Protein AF-A0A5C4JBJ5-F1 (afdb_monomer_lite)

Foldseek 3Di:
DAEEELAPDDPDPFFADFPDKDKDKDKDLDPVVRNVVRVVVLVVVVFRYWYNKDKDWDFPPDPDDDPDRRIMIIIMTMGTHTDGGDPPPPDPDDPPDPPDDPVVPPDDPDDD

Secondary structure (DSSP, 8-state):
---B-SSSS---TT---EEEEEEEEEEESSHHHHHHHHHHHHHHTT-SEEEEEEEEEE----SSSSS----EEEEEEEEEEEPPPPPP-PSPPPP-PPP--GGG--------

Structure (mmCIF, N/CA/C/O backbone):
data_AF-A0A5C4JBJ5-F1
#
_entry.id   AF-A0A5C4JBJ5-F1
#
loop_
_atom_site.group_PDB
_atom_site.id
_atom_site.type_symbol
_atom_site.label_atom_id
_atom_site.label_alt_id
_atom_site.label_comp_id
_atom_site.label_asym_id
_atom_site.label_entity_id
_atom_site.label_seq_id
_atom_site.pdbx_PDB_ins_code
_atom_site.Cartn_x
_atom_site.Cartn_y
_atom_site.Cartn_z
_atom_site.occupancy
_atom_site.B_iso_or_equiv
_atom_site.auth_seq_id
_atom_site.auth_comp_id
_atom_site.auth_asym_id
_atom_site.auth_atom_id
_atom_site.pdbx_PDB_model_num
ATOM 1 N N . MET A 1 1 ? 8.391 -2.906 8.589 1.00 71.88 1 MET A N 1
ATOM 2 C CA . MET A 1 1 ? 7.797 -3.468 7.359 1.00 71.88 1 MET A CA 1
ATOM 3 C C . MET A 1 1 ? 6.316 -3.707 7.601 1.00 71.88 1 MET A C 1
ATOM 5 O O . MET A 1 1 ? 5.974 -4.523 8.457 1.00 71.88 1 MET A O 1
ATOM 9 N N . ILE A 1 2 ? 5.457 -2.977 6.887 1.00 85.31 2 ILE A N 1
ATOM 10 C CA . ILE A 1 2 ? 3.990 -3.074 6.984 1.00 85.31 2 ILE A CA 1
ATOM 11 C C . ILE A 1 2 ? 3.413 -3.984 5.885 1.00 85.31 2 ILE A C 1
ATOM 13 O O . ILE A 1 2 ? 4.028 -4.123 4.827 1.00 85.31 2 ILE A O 1
ATOM 17 N N . PRO A 1 3 ? 2.245 -4.615 6.098 1.00 84.00 3 PRO A N 1
ATOM 18 C CA . PRO A 1 3 ? 1.639 -5.482 5.093 1.00 84.00 3 PRO A CA 1
ATOM 19 C C . PRO A 1 3 ? 1.044 -4.700 3.909 1.00 84.00 3 PRO A C 1
ATOM 21 O O . PRO A 1 3 ? 0.457 -3.628 4.079 1.00 84.00 3 PRO A O 1
ATOM 24 N N . VAL A 1 4 ? 1.135 -5.296 2.714 1.00 81.69 4 VAL A N 1
ATOM 25 C CA . VAL A 1 4 ? 0.523 -4.807 1.470 1.00 81.69 4 VAL A CA 1
ATOM 26 C C . VAL A 1 4 ? -0.530 -5.807 0.998 1.00 81.69 4 VAL A C 1
ATOM 28 O O . VAL A 1 4 ? -0.233 -6.984 0.791 1.00 81.69 4 VAL A O 1
ATOM 31 N N . TYR A 1 5 ? -1.758 -5.338 0.807 1.00 82.56 5 TYR A N 1
ATOM 32 C CA . TYR A 1 5 ? -2.893 -6.138 0.369 1.00 82.56 5 TYR A CA 1
ATOM 33 C C . TYR A 1 5 ? -3.385 -5.678 -1.006 1.00 82.56 5 TYR A C 1
ATOM 35 O O . TYR A 1 5 ? -3.481 -4.486 -1.305 1.00 82.56 5 TYR A O 1
ATOM 43 N N . THR A 1 6 ? -3.742 -6.642 -1.850 1.00 81.44 6 THR A N 1
ATOM 44 C CA . THR A 1 6 ? -4.428 -6.388 -3.127 1.00 81.44 6 THR A CA 1
ATOM 45 C C . THR A 1 6 ? -5.932 -6.178 -2.943 1.00 81.44 6 THR A C 1
ATOM 47 O O . THR A 1 6 ? -6.596 -5.660 -3.837 1.00 81.44 6 THR A O 1
ATOM 50 N N . THR A 1 7 ? -6.469 -6.558 -1.782 1.00 76.00 7 THR A N 1
ATOM 51 C CA . THR A 1 7 ? -7.855 -6.315 -1.381 1.00 76.00 7 THR A CA 1
ATOM 52 C C . THR A 1 7 ? -8.073 -4.856 -0.999 1.00 76.00 7 THR A C 1
ATOM 54 O O . THR A 1 7 ? -7.144 -4.137 -0.643 1.00 76.00 7 THR A O 1
ATOM 57 N N . ASP A 1 8 ? -9.327 -4.427 -1.046 1.00 70.19 8 ASP A N 1
ATOM 58 C CA . ASP A 1 8 ? -9.817 -3.115 -0.604 1.00 70.19 8 ASP A CA 1
ATOM 59 C C . ASP A 1 8 ? -9.970 -2.997 0.923 1.00 70.19 8 ASP A C 1
ATOM 61 O O . ASP A 1 8 ? -10.346 -1.951 1.444 1.00 70.19 8 ASP A O 1
ATOM 65 N N . SER A 1 9 ? -9.684 -4.072 1.652 1.00 66.75 9 SER A N 1
ATOM 66 C CA . SER A 1 9 ? -9.840 -4.173 3.098 1.00 66.75 9 SER A CA 1
ATOM 67 C C . SER A 1 9 ? -8.634 -4.857 3.733 1.00 66.75 9 SER A C 1
ATOM 69 O O . SER A 1 9 ? -7.949 -5.664 3.099 1.00 66.75 9 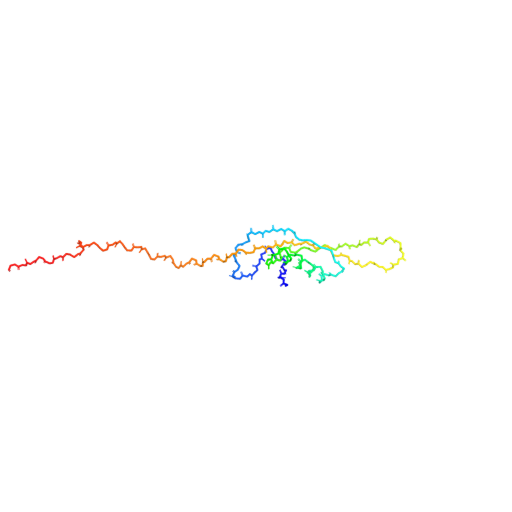SER A O 1
ATOM 71 N N . VAL A 1 10 ? -8.374 -4.527 5.002 1.00 71.25 10 VAL A N 1
ATOM 72 C CA . VAL A 1 10 ? -7.324 -5.160 5.806 1.00 71.25 10 VAL A CA 1
ATOM 73 C C . VAL A 1 10 ? -7.941 -6.357 6.548 1.00 71.25 10 VAL A C 1
ATOM 75 O O . VAL A 1 10 ? -8.809 -6.148 7.399 1.00 71.25 10 VAL A O 1
ATOM 78 N N . PRO A 1 11 ? -7.529 -7.610 6.276 1.00 65.44 11 PRO A N 1
ATOM 79 C CA . PRO A 1 11 ? -8.162 -8.813 6.823 1.00 65.44 11 PRO A CA 1
ATOM 80 C C . PRO A 1 11 ? -7.715 -9.112 8.266 1.00 65.44 11 PRO A C 1
ATOM 82 O O . PRO A 1 11 ? -7.334 -10.236 8.592 1.00 65.44 11 PRO A O 1
ATOM 85 N N . VAL A 1 12 ? -7.737 -8.118 9.158 1.00 64.62 12 VAL A N 1
ATOM 86 C CA . VAL A 1 12 ? -7.373 -8.309 10.571 1.00 64.62 12 VAL A CA 1
ATOM 87 C C . VAL A 1 12 ? -8.628 -8.303 11.427 1.00 64.62 12 VAL A C 1
ATOM 89 O O . VAL A 1 12 ? -9.325 -7.298 11.524 1.00 64.62 12 VAL A O 1
ATOM 92 N N . ARG A 1 13 ? -8.868 -9.411 12.138 1.00 58.41 13 ARG A N 1
ATOM 93 C CA . ARG A 1 13 ? -9.982 -9.582 13.093 1.00 58.41 13 ARG A CA 1
ATOM 94 C C . ARG A 1 13 ? -10.030 -8.503 14.196 1.00 58.41 13 ARG A C 1
ATOM 96 O O . ARG A 1 13 ? -11.051 -8.362 14.859 1.00 58.41 13 ARG A O 1
ATOM 103 N N . ALA A 1 14 ? -8.933 -7.774 14.410 1.00 57.06 14 ALA A N 1
ATOM 104 C CA . ALA A 1 14 ? -8.763 -6.790 15.479 1.00 57.06 14 ALA A CA 1
ATOM 105 C C . ALA A 1 14 ? -8.564 -5.340 14.993 1.00 57.06 14 ALA A C 1
ATOM 107 O O . ALA A 1 14 ? -8.359 -4.463 15.829 1.00 57.06 14 ALA A O 1
ATOM 108 N N . ALA A 1 15 ? -8.611 -5.075 13.684 1.00 66.25 15 ALA A N 1
ATOM 109 C CA . ALA A 1 15 ? -8.476 -3.717 13.162 1.00 66.25 15 ALA A CA 1
ATOM 110 C C . ALA A 1 15 ? -9.763 -2.907 13.399 1.00 66.25 15 ALA A C 1
ATOM 112 O O . ALA A 1 15 ? -10.861 -3.395 13.121 1.00 66.25 15 ALA A O 1
ATOM 113 N N . GLY A 1 16 ? -9.634 -1.682 13.919 1.00 73.69 16 GLY A N 1
ATOM 114 C CA . GLY A 1 16 ? -10.719 -0.700 13.904 1.00 73.69 16 GLY A CA 1
ATOM 115 C C . GLY A 1 16 ? -10.972 -0.145 12.492 1.00 73.69 16 GLY A C 1
ATOM 116 O O . GLY A 1 16 ? -10.336 -0.586 11.531 1.00 73.69 16 GLY A O 1
ATOM 117 N N . PRO A 1 17 ? -11.912 0.806 12.335 1.00 82.94 17 PRO A N 1
ATOM 118 C CA . PRO A 1 17 ? -12.177 1.435 11.040 1.00 82.94 17 PRO A CA 1
ATOM 119 C C . PRO A 1 17 ? -10.933 2.161 10.501 1.00 82.94 17 PRO A C 1
ATOM 121 O O . PRO A 1 17 ? -10.044 2.533 11.262 1.00 82.94 17 PRO A O 1
ATOM 124 N N . ILE A 1 18 ? -10.878 2.390 9.187 1.00 87.00 18 ILE A N 1
ATOM 125 C CA . ILE A 1 18 ? -9.848 3.247 8.583 1.00 87.00 18 ILE A CA 1
ATOM 126 C C . ILE A 1 18 ? -10.090 4.687 9.053 1.00 87.00 18 ILE A C 1
ATOM 128 O O . ILE A 1 18 ? -11.145 5.254 8.773 1.00 87.00 18 ILE A O 1
ATOM 132 N N . GLU A 1 19 ? -9.125 5.269 9.762 1.00 90.62 19 GLU A N 1
ATOM 133 C CA . GLU A 1 19 ? -9.168 6.662 10.224 1.00 90.62 19 GLU A CA 1
ATOM 134 C C . GLU A 1 19 ? -8.616 7.628 9.180 1.00 90.62 19 GLU A C 1
ATOM 136 O O . GLU A 1 19 ? -9.145 8.723 8.998 1.00 90.62 19 GLU A O 1
ATOM 141 N N . GLN A 1 20 ? -7.546 7.225 8.494 1.00 92.38 20 GLN A N 1
ATOM 142 C CA . GLN A 1 20 ? -6.898 8.026 7.460 1.00 92.38 20 GLN A CA 1
ATOM 143 C C . GLN A 1 20 ? -6.485 7.137 6.295 1.00 92.38 20 GLN A C 1
ATOM 145 O O . GLN A 1 20 ? -6.104 5.981 6.492 1.00 92.38 20 GLN A O 1
ATOM 150 N N . ALA A 1 21 ? -6.558 7.691 5.087 1.00 94.06 21 ALA A N 1
ATOM 151 C CA . ALA A 1 21 ? -6.163 7.016 3.863 1.00 94.06 21 ALA A CA 1
ATOM 152 C C . ALA A 1 21 ? -5.577 8.014 2.861 1.00 94.06 21 ALA A C 1
ATOM 154 O O . ALA A 1 21 ? -6.144 9.089 2.657 1.00 94.06 21 ALA A O 1
ATOM 155 N N . TRP A 1 22 ? -4.472 7.650 2.215 1.00 96.38 22 TRP A N 1
ATOM 156 C CA . TRP A 1 22 ? -3.859 8.446 1.150 1.00 96.38 22 TRP A CA 1
ATOM 157 C C . TRP A 1 22 ? -3.220 7.549 0.084 1.00 96.38 22 TRP A C 1
ATOM 159 O O . TRP A 1 22 ? -2.846 6.408 0.370 1.00 96.38 22 TRP A O 1
ATOM 169 N N . PRO A 1 23 ? -3.118 8.018 -1.171 1.00 96.12 23 PRO A N 1
ATOM 170 C CA . PRO A 1 23 ? -2.465 7.252 -2.220 1.00 96.12 23 PRO A CA 1
ATOM 171 C C . PRO A 1 23 ? -0.951 7.195 -1.994 1.00 96.12 23 PRO A C 1
ATOM 173 O O . PRO A 1 23 ? -0.326 8.196 -1.649 1.00 96.12 23 PRO A O 1
ATOM 176 N N . VAL A 1 24 ? -0.364 6.037 -2.277 1.00 96.06 24 VAL A N 1
ATOM 177 C CA . VAL A 1 24 ? 1.085 5.841 -2.399 1.00 96.06 24 VAL A CA 1
ATOM 178 C C . VAL A 1 24 ? 1.382 5.233 -3.759 1.00 96.06 24 VAL A C 1
ATOM 180 O O . VAL A 1 24 ? 0.649 4.361 -4.229 1.00 96.06 24 VAL A O 1
ATOM 183 N N . TRP A 1 25 ? 2.434 5.701 -4.419 1.00 95.75 25 TRP A N 1
ATOM 184 C CA . TRP A 1 25 ? 2.825 5.204 -5.733 1.00 95.75 25 TRP A CA 1
ATOM 185 C C . TRP A 1 25 ? 4.338 5.102 -5.858 1.00 95.75 25 TRP A C 1
ATOM 187 O O . TRP A 1 25 ? 5.089 5.774 -5.153 1.00 95.75 25 TRP A O 1
ATOM 197 N N . GLY A 1 26 ? 4.782 4.256 -6.777 1.00 92.25 26 GLY A N 1
ATOM 198 C CA . GLY A 1 26 ? 6.194 4.035 -7.038 1.00 92.25 26 GLY A CA 1
ATOM 199 C C . GLY A 1 26 ? 6.419 3.372 -8.387 1.00 92.25 26 GLY A C 1
ATOM 200 O O . GLY A 1 26 ? 5.502 2.804 -8.982 1.00 92.25 26 GLY A O 1
ATOM 201 N N . GLU A 1 27 ? 7.657 3.443 -8.861 1.00 92.50 27 GLU A N 1
ATOM 202 C CA . GLU A 1 27 ? 8.109 2.728 -10.049 1.00 92.50 27 GLU A CA 1
ATOM 203 C C . GLU A 1 27 ? 9.290 1.833 -9.694 1.00 92.50 27 GLU A C 1
ATOM 205 O O . GLU A 1 27 ? 10.218 2.268 -9.013 1.00 92.50 27 GLU A O 1
ATOM 210 N N . ALA A 1 28 ? 9.284 0.604 -10.203 1.00 90.94 28 ALA A N 1
ATOM 211 C CA . ALA A 1 28 ? 10.374 -0.340 -10.002 1.00 90.94 28 ALA A CA 1
ATOM 212 C C . ALA A 1 28 ? 10.647 -1.174 -11.257 1.00 90.94 28 ALA A C 1
ATOM 214 O O . ALA A 1 28 ? 9.814 -1.279 -12.165 1.00 90.94 28 ALA A O 1
ATOM 215 N N . LYS A 1 29 ? 11.851 -1.754 -11.316 1.00 89.50 29 LYS A N 1
ATOM 216 C CA . LYS A 1 29 ? 12.233 -2.709 -12.367 1.00 89.50 29 LYS A CA 1
ATOM 217 C C . LYS A 1 29 ? 11.699 -4.105 -12.071 1.00 89.50 29 LYS A C 1
ATOM 219 O O . LYS A 1 29 ? 11.402 -4.845 -13.000 1.00 89.50 29 LYS A O 1
ATOM 224 N N . GLU A 1 30 ? 11.539 -4.432 -10.794 1.00 89.81 30 GLU A N 1
ATOM 225 C CA . GLU A 1 30 ? 10.957 -5.684 -10.329 1.00 89.81 30 GLU A CA 1
ATOM 226 C C . GLU A 1 30 ? 9.719 -5.425 -9.471 1.00 89.81 30 GLU A C 1
ATOM 228 O O . GLU A 1 30 ? 9.627 -4.421 -8.763 1.00 89.81 30 GLU A O 1
ATOM 233 N N . ILE A 1 31 ? 8.758 -6.352 -9.512 1.00 90.00 31 ILE A N 1
ATOM 234 C CA . ILE A 1 31 ? 7.528 -6.225 -8.723 1.00 90.00 31 ILE A CA 1
ATOM 235 C C . ILE A 1 31 ? 7.841 -6.234 -7.222 1.00 90.00 31 ILE A C 1
ATOM 237 O O . ILE A 1 31 ? 7.305 -5.406 -6.492 1.00 90.00 31 ILE A O 1
ATOM 241 N N . GLY A 1 32 ? 8.731 -7.127 -6.774 1.00 91.38 32 GLY A N 1
ATOM 242 C CA . GLY A 1 32 ? 9.123 -7.223 -5.364 1.00 91.38 32 GLY A CA 1
ATOM 243 C C . GLY A 1 32 ? 9.706 -5.914 -4.833 1.00 91.38 32 GLY A C 1
ATOM 244 O O . GLY A 1 32 ? 9.214 -5.387 -3.842 1.00 91.38 32 GLY A O 1
ATOM 245 N N . GLU A 1 33 ? 10.658 -5.327 -5.566 1.00 92.00 33 GLU A N 1
ATOM 246 C CA . GLU A 1 33 ? 11.265 -4.036 -5.213 1.00 92.00 33 GLU A CA 1
ATOM 247 C C . GLU A 1 33 ? 10.227 -2.914 -5.094 1.00 92.00 33 GLU A C 1
ATOM 249 O O . GLU A 1 33 ? 10.312 -2.081 -4.195 1.00 92.00 33 GLU A O 1
ATOM 254 N N . GLY A 1 34 ? 9.238 -2.873 -5.991 1.00 92.25 34 GLY A N 1
ATOM 255 C CA . GLY A 1 34 ? 8.206 -1.840 -5.931 1.00 92.25 34 GLY A CA 1
ATOM 256 C C . GLY A 1 34 ? 7.208 -2.048 -4.793 1.00 92.25 34 GLY A C 1
ATOM 257 O O . GLY A 1 34 ? 6.758 -1.067 -4.206 1.00 92.25 34 GLY A O 1
ATOM 258 N N . VAL A 1 35 ? 6.899 -3.296 -4.429 1.00 93.62 35 VAL A N 1
ATOM 259 C CA . VAL A 1 35 ? 6.086 -3.595 -3.237 1.00 93.62 35 VAL A CA 1
ATOM 260 C C . VAL A 1 35 ? 6.823 -3.157 -1.970 1.00 93.62 35 VAL A C 1
ATOM 262 O O . VAL A 1 35 ? 6.223 -2.485 -1.128 1.00 93.62 35 VAL A O 1
ATOM 265 N N . ASP A 1 36 ? 8.118 -3.461 -1.868 1.00 94.38 36 ASP A N 1
ATOM 266 C CA . ASP A 1 36 ? 8.956 -3.043 -0.740 1.00 94.38 36 ASP A CA 1
ATOM 267 C C . ASP A 1 36 ? 9.074 -1.515 -0.660 1.00 94.38 36 ASP A C 1
ATOM 269 O O . ASP A 1 36 ? 8.953 -0.937 0.422 1.00 94.38 36 ASP A O 1
ATOM 273 N N . LEU A 1 37 ? 9.232 -0.844 -1.806 1.00 94.00 37 LEU A N 1
ATOM 274 C CA . LEU A 1 37 ? 9.249 0.615 -1.896 1.00 94.00 37 LEU A CA 1
ATOM 275 C C . LEU A 1 37 ? 7.939 1.229 -1.388 1.00 94.00 37 LEU A C 1
ATOM 277 O O . LEU A 1 37 ? 7.973 2.160 -0.584 1.00 94.00 37 LEU A O 1
ATOM 281 N N . LEU A 1 38 ? 6.786 0.714 -1.826 1.00 94.81 38 LEU A N 1
ATOM 282 C CA . LEU A 1 38 ? 5.485 1.205 -1.363 1.00 94.81 38 LEU A CA 1
ATOM 283 C C . LEU A 1 38 ? 5.305 1.004 0.142 1.00 94.81 38 LEU A C 1
ATOM 285 O O . LEU A 1 38 ? 4.824 1.911 0.821 1.00 94.81 38 LEU A O 1
ATOM 289 N N . ALA A 1 39 ? 5.704 -0.160 0.661 1.00 94.81 39 ALA A N 1
ATOM 290 C CA . ALA A 1 39 ? 5.649 -0.442 2.088 1.00 94.81 39 ALA A CA 1
ATOM 291 C C . ALA A 1 39 ? 6.546 0.519 2.878 1.00 94.81 39 ALA A C 1
ATOM 293 O O . ALA A 1 39 ? 6.120 1.034 3.906 1.00 94.81 39 ALA A O 1
ATOM 294 N N . GLN A 1 40 ? 7.750 0.806 2.380 1.00 95.88 40 GLN A N 1
ATOM 295 C CA . GLN A 1 40 ? 8.695 1.708 3.034 1.00 95.88 40 GLN A CA 1
ATOM 296 C C . GLN A 1 40 ? 8.221 3.168 3.027 1.00 95.88 40 GLN A C 1
ATOM 298 O O . GLN A 1 40 ? 8.339 3.837 4.051 1.00 95.88 40 GLN A O 1
ATOM 303 N N . ILE A 1 41 ? 7.657 3.653 1.914 1.00 95.38 41 ILE A N 1
ATOM 304 C CA . ILE A 1 41 ? 7.061 4.999 1.832 1.00 95.38 41 ILE A CA 1
ATOM 305 C C . ILE A 1 41 ? 5.911 5.118 2.836 1.00 95.38 41 ILE A C 1
ATOM 307 O O . ILE A 1 41 ? 5.907 6.012 3.676 1.00 95.38 41 ILE A O 1
ATOM 311 N N . ALA A 1 42 ? 4.965 4.180 2.787 1.00 95.62 42 ALA A N 1
ATOM 312 C CA . ALA A 1 42 ? 3.795 4.197 3.653 1.00 95.62 42 ALA A CA 1
ATOM 313 C C . ALA A 1 42 ? 4.165 4.045 5.142 1.00 95.62 42 ALA A C 1
ATOM 315 O O . ALA A 1 42 ? 3.586 4.722 5.989 1.00 95.62 42 ALA A O 1
ATOM 316 N N . GLU A 1 43 ? 5.148 3.202 5.472 1.00 95.19 43 GLU A N 1
ATOM 317 C CA . GLU A 1 43 ? 5.678 3.061 6.834 1.00 95.19 43 GLU A CA 1
ATOM 318 C C . GLU A 1 43 ? 6.353 4.352 7.318 1.00 95.19 43 GLU A C 1
ATOM 320 O O . GLU A 1 43 ? 6.153 4.745 8.467 1.00 95.19 43 GLU A O 1
ATOM 325 N N . GLY A 1 44 ? 7.095 5.044 6.444 1.00 94.25 44 GLY A N 1
ATOM 326 C CA . GLY A 1 44 ? 7.698 6.346 6.744 1.00 94.25 44 GLY A CA 1
ATOM 327 C C . GLY A 1 44 ? 6.673 7.422 7.117 1.00 94.25 44 GLY A C 1
ATOM 328 O O . GLY A 1 44 ? 6.951 8.257 7.976 1.00 94.25 44 GLY A O 1
ATOM 329 N N . ASP A 1 45 ? 5.473 7.339 6.542 1.00 93.81 45 ASP A N 1
ATOM 330 C CA . ASP A 1 45 ? 4.341 8.231 6.818 1.00 93.81 45 ASP A CA 1
ATOM 331 C C . ASP A 1 45 ? 3.441 7.737 7.975 1.00 93.81 45 ASP A C 1
ATOM 333 O O . ASP A 1 45 ? 2.412 8.343 8.277 1.00 93.81 45 ASP A O 1
ATOM 337 N N . GLY A 1 46 ? 3.806 6.635 8.643 1.00 93.06 46 GLY A N 1
ATOM 338 C CA . GLY A 1 46 ? 3.075 6.094 9.795 1.00 93.06 46 GLY A CA 1
ATOM 339 C C . GLY A 1 46 ? 1.841 5.254 9.448 1.00 93.06 46 GLY A C 1
ATOM 340 O O . GLY A 1 46 ? 0.979 5.044 10.304 1.00 93.06 46 GLY A O 1
ATOM 341 N N . ALA A 1 47 ? 1.726 4.764 8.212 1.00 93.75 47 ALA A N 1
ATOM 342 C CA . ALA A 1 47 ? 0.641 3.872 7.825 1.00 93.75 47 ALA A CA 1
ATOM 343 C C . ALA A 1 47 ? 0.751 2.503 8.512 1.00 93.75 47 ALA A C 1
ATOM 345 O O . ALA A 1 47 ? 1.836 1.982 8.758 1.00 93.75 47 ALA A O 1
ATOM 346 N N . HIS A 1 48 ? -0.397 1.875 8.754 1.00 92.56 48 HIS A N 1
ATOM 347 C CA . HIS A 1 48 ? -0.482 0.517 9.290 1.00 92.56 48 HIS A CA 1
ATOM 348 C C . HIS A 1 48 ? -0.465 -0.555 8.193 1.00 92.56 48 HIS A C 1
ATOM 350 O O . HIS A 1 48 ? -0.059 -1.689 8.446 1.00 92.56 48 HIS A O 1
ATOM 356 N N . ALA A 1 49 ? -0.944 -0.223 6.992 1.00 91.69 49 ALA A N 1
ATOM 357 C CA . ALA A 1 49 ? -0.976 -1.118 5.840 1.00 91.69 49 ALA A CA 1
ATOM 358 C C . ALA A 1 49 ? -1.078 -0.327 4.529 1.00 91.69 49 ALA A C 1
ATOM 360 O O . ALA A 1 49 ? -1.470 0.842 4.529 1.00 91.69 49 ALA A O 1
ATOM 361 N N . VAL A 1 50 ? -0.805 -1.001 3.412 1.00 93.25 50 VAL A N 1
ATOM 362 C CA . VAL A 1 50 ? -1.217 -0.560 2.071 1.00 93.25 50 VAL A CA 1
ATOM 363 C C . VAL A 1 5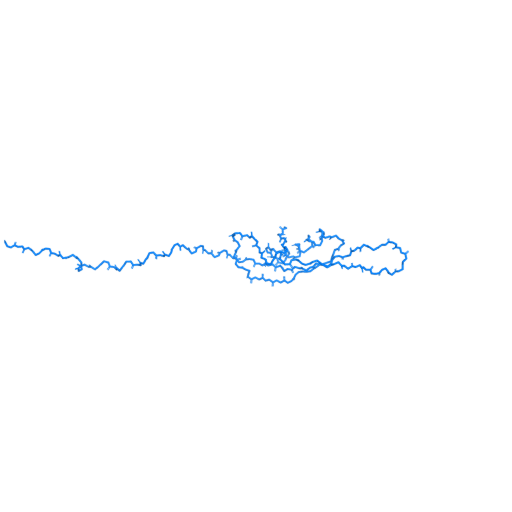0 ? -2.305 -1.505 1.563 1.00 93.25 50 VAL A C 1
ATOM 365 O O . VAL A 1 50 ? -2.150 -2.719 1.649 1.00 93.25 50 VAL A O 1
ATOM 368 N N . ILE A 1 51 ? -3.401 -0.971 1.032 1.00 92.56 51 ILE A N 1
ATOM 369 C CA . ILE A 1 51 ? -4.515 -1.732 0.443 1.00 92.56 51 ILE A CA 1
ATOM 370 C C . ILE A 1 51 ? -4.763 -1.314 -1.009 1.00 92.56 51 ILE A C 1
ATOM 372 O O . ILE A 1 51 ? -4.281 -0.272 -1.462 1.00 92.56 51 ILE A O 1
ATOM 376 N N . GLY A 1 52 ? -5.542 -2.104 -1.745 1.00 90.06 52 GLY A N 1
ATOM 377 C CA . GLY A 1 52 ? -5.994 -1.765 -3.094 1.00 90.06 52 GLY A CA 1
ATOM 378 C C . GLY A 1 52 ? -4.858 -1.640 -4.111 1.00 90.06 52 GLY A C 1
ATOM 379 O O . GLY A 1 52 ? -4.944 -0.807 -5.016 1.00 90.06 52 GLY A O 1
ATOM 380 N N . LEU A 1 53 ? -3.791 -2.430 -3.953 1.00 93.00 53 LEU A N 1
ATOM 381 C CA . LEU A 1 53 ? -2.628 -2.393 -4.838 1.00 93.00 53 LEU A CA 1
ATOM 382 C C . LEU A 1 53 ? -3.023 -2.660 -6.301 1.00 93.00 53 LEU A C 1
ATOM 384 O O . LEU A 1 53 ? -3.592 -3.702 -6.633 1.00 93.00 53 LEU A O 1
ATOM 388 N N . ARG A 1 54 ? -2.642 -1.744 -7.192 1.00 92.69 54 ARG A N 1
ATOM 389 C CA . ARG A 1 54 ? -2.684 -1.907 -8.647 1.00 92.69 54 ARG A CA 1
ATOM 390 C C . ARG A 1 54 ? -1.284 -1.797 -9.224 1.00 92.69 54 ARG A C 1
ATOM 392 O O . ARG A 1 54 ? -0.513 -0.923 -8.838 1.00 92.69 54 ARG A O 1
ATOM 399 N N . ILE A 1 55 ? -0.994 -2.658 -10.194 1.00 92.50 55 ILE A N 1
ATOM 400 C CA . ILE A 1 55 ? 0.288 -2.712 -10.893 1.00 92.50 55 ILE A CA 1
ATOM 401 C C . ILE A 1 55 ? 0.017 -2.509 -12.381 1.00 92.50 55 ILE A C 1
ATOM 403 O O . ILE A 1 55 ? -0.798 -3.216 -12.975 1.00 92.50 55 ILE A O 1
ATOM 407 N N . ALA A 1 56 ? 0.702 -1.545 -12.982 1.00 91.44 56 ALA A N 1
ATOM 408 C CA . ALA A 1 56 ? 0.705 -1.294 -14.412 1.00 91.44 56 ALA A CA 1
ATOM 409 C C . ALA A 1 56 ? 2.106 -1.563 -14.960 1.00 91.44 56 ALA A C 1
ATOM 411 O O . ALA A 1 56 ? 3.100 -1.092 -14.414 1.00 91.44 56 ALA A O 1
ATOM 412 N N . THR A 1 57 ? 2.187 -2.318 -16.052 1.00 88.62 57 THR A N 1
ATOM 413 C CA . THR A 1 57 ? 3.457 -2.561 -16.743 1.00 88.62 57 THR A CA 1
ATOM 414 C C . THR A 1 57 ? 3.562 -1.609 -17.920 1.00 88.62 57 THR A C 1
ATOM 416 O O . THR A 1 57 ? 2.623 -1.502 -18.710 1.00 88.62 57 THR A O 1
ATOM 419 N N . PHE A 1 58 ? 4.701 -0.946 -18.066 1.00 83.25 58 PHE A N 1
ATOM 420 C CA . PHE A 1 58 ? 5.008 -0.158 -19.249 1.00 83.25 58 PHE A CA 1
ATOM 421 C C . PHE A 1 58 ? 6.394 -0.529 -19.764 1.00 83.25 58 PHE A C 1
ATOM 423 O O . PHE A 1 58 ? 7.347 -0.717 -19.007 1.00 83.25 58 PHE A O 1
ATOM 430 N N . SER A 1 59 ? 6.496 -0.666 -21.082 1.00 72.56 59 SER A N 1
ATOM 431 C CA . SER A 1 59 ? 7.778 -0.861 -21.744 1.00 72.56 59 SER A CA 1
ATOM 432 C C . SER A 1 59 ? 8.265 0.505 -22.196 1.00 72.56 59 SER A C 1
ATOM 434 O O . SER A 1 59 ? 7.557 1.208 -22.922 1.00 72.56 59 SER A O 1
ATOM 436 N N . ALA A 1 60 ? 9.449 0.915 -21.742 1.00 62.31 60 ALA A N 1
ATOM 437 C CA . ALA A 1 60 ? 10.099 2.086 -22.307 1.00 62.31 60 ALA A CA 1
ATOM 438 C C . ALA A 1 60 ? 10.464 1.730 -23.753 1.00 62.31 60 ALA A C 1
ATOM 440 O O . ALA A 1 60 ? 11.346 0.906 -23.986 1.00 62.31 60 ALA A O 1
ATOM 441 N N . HIS A 1 61 ? 9.730 2.283 -24.719 1.00 53.56 61 HIS A N 1
ATOM 442 C CA . HIS A 1 61 ? 9.990 2.023 -26.129 1.00 53.56 61 HIS A CA 1
ATOM 443 C C . HIS A 1 61 ? 11.431 2.450 -26.449 1.00 53.56 61 HIS A C 1
ATOM 445 O O . HIS A 1 61 ? 11.811 3.596 -26.217 1.00 53.56 61 HIS A O 1
ATOM 451 N N . GLU A 1 62 ? 12.231 1.495 -26.928 1.00 52.91 62 GLU A N 1
ATOM 452 C CA . GLU A 1 62 ? 13.649 1.639 -27.258 1.00 52.91 62 GLU A CA 1
ATOM 453 C C . GLU A 1 62 ? 13.940 2.887 -28.104 1.00 52.91 62 GLU A C 1
ATOM 455 O O . GLU A 1 62 ? 13.639 2.946 -29.299 1.00 52.91 62 GLU A O 1
ATOM 460 N N . THR A 1 63 ? 14.658 3.851 -27.531 1.00 47.97 63 THR A N 1
ATOM 461 C CA . THR A 1 63 ? 15.425 4.800 -28.336 1.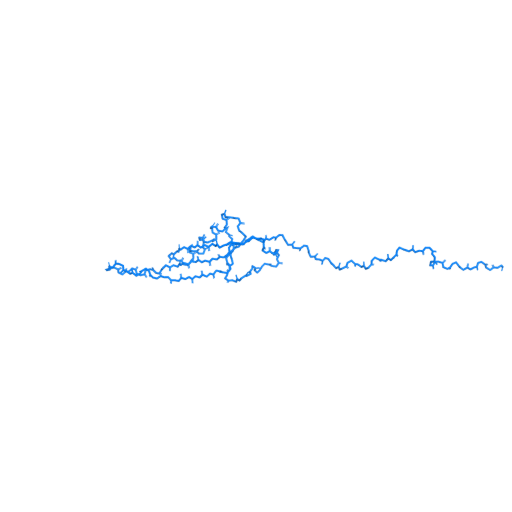00 47.97 63 THR A CA 1
ATOM 462 C C . THR A 1 63 ? 16.693 4.089 -28.812 1.00 47.97 63 THR A C 1
ATOM 464 O O . THR A 1 63 ? 17.707 4.091 -28.126 1.00 47.97 63 THR A O 1
ATOM 467 N N . ARG A 1 64 ? 16.620 3.485 -30.004 1.00 49.06 64 ARG A N 1
ATOM 468 C CA . ARG A 1 64 ? 17.748 2.998 -30.825 1.00 49.06 64 ARG A CA 1
ATOM 469 C C . ARG A 1 64 ? 18.685 1.957 -30.175 1.00 49.06 64 ARG A C 1
ATOM 471 O O . ARG A 1 64 ? 19.733 2.289 -29.635 1.00 49.06 64 ARG A O 1
ATOM 478 N N . GLY A 1 65 ? 18.423 0.685 -30.482 1.00 48.47 65 GLY A N 1
ATOM 479 C CA . GLY A 1 65 ? 19.469 -0.175 -31.055 1.00 48.47 65 GLY A CA 1
ATOM 480 C C . GLY A 1 65 ? 20.203 -1.166 -30.153 1.00 48.47 65 GLY A C 1
ATOM 481 O O . GLY A 1 65 ? 21.133 -1.797 -30.647 1.00 48.47 65 GLY A O 1
ATOM 482 N N . ILE A 1 66 ? 19.819 -1.368 -28.893 1.00 49.78 66 ILE A N 1
ATOM 483 C CA . ILE A 1 66 ? 20.395 -2.447 -28.076 1.00 49.78 66 ILE A CA 1
ATOM 484 C C . ILE A 1 66 ? 19.276 -3.106 -27.279 1.00 49.78 66 ILE A C 1
ATOM 486 O O . ILE A 1 66 ? 18.647 -2.440 -26.464 1.00 49.78 66 ILE A O 1
ATOM 490 N N . LEU A 1 67 ? 19.088 -4.410 -27.526 1.00 51.62 67 LEU A N 1
ATOM 491 C CA . LEU A 1 67 ? 18.253 -5.343 -26.768 1.00 51.62 67 LEU A CA 1
ATOM 492 C C . LEU A 1 67 ? 18.200 -4.970 -25.282 1.00 51.62 67 LEU A C 1
ATOM 494 O O . LEU A 1 67 ? 19.142 -5.234 -24.531 1.00 51.62 67 LEU A O 1
ATOM 498 N N . GLY A 1 68 ? 17.104 -4.348 -24.866 1.00 50.03 68 GLY A N 1
ATOM 499 C CA . GLY A 1 68 ? 16.999 -3.837 -23.505 1.00 50.03 68 GLY A CA 1
ATOM 500 C C . GLY A 1 68 ? 15.591 -3.439 -23.103 1.00 50.03 68 GLY A C 1
ATOM 501 O O . GLY A 1 68 ? 15.424 -2.481 -22.353 1.00 50.03 68 GLY A O 1
ATOM 502 N N . THR A 1 69 ? 14.567 -4.147 -23.581 1.00 59.78 69 THR A N 1
ATOM 503 C CA . THR A 1 69 ? 13.189 -3.966 -23.107 1.00 59.78 69 THR A CA 1
ATOM 504 C C . THR A 1 69 ? 13.017 -4.603 -21.727 1.00 59.78 69 THR A C 1
ATOM 506 O O . THR A 1 69 ? 12.348 -5.626 -21.588 1.00 59.78 69 THR A O 1
ATOM 509 N N . ASN A 1 70 ? 13.639 -4.027 -20.698 1.00 68.00 70 ASN A N 1
ATOM 510 C CA . ASN A 1 70 ? 13.301 -4.390 -19.327 1.00 68.00 70 ASN A CA 1
ATOM 511 C C . ASN A 1 70 ? 11.972 -3.707 -18.977 1.00 68.00 70 ASN A C 1
ATOM 513 O O . ASN A 1 70 ? 11.921 -2.470 -18.983 1.00 68.00 70 ASN A O 1
ATOM 517 N N . PRO A 1 71 ? 10.896 -4.472 -18.718 1.00 76.69 71 PRO A N 1
ATOM 518 C CA . PRO A 1 71 ? 9.622 -3.889 -18.334 1.00 76.69 71 PRO A CA 1
ATOM 519 C C . PRO A 1 71 ? 9.802 -3.074 -17.052 1.00 76.69 71 PRO A C 1
ATOM 521 O O . PRO A 1 71 ? 10.534 -3.471 -16.144 1.00 76.69 71 PRO A O 1
ATOM 524 N N . ARG A 1 72 ? 9.143 -1.919 -16.987 1.00 85.44 72 ARG A N 1
ATOM 525 C CA . ARG A 1 72 ? 8.992 -1.160 -15.749 1.00 85.44 72 ARG A CA 1
ATOM 526 C C . ARG A 1 72 ? 7.586 -1.348 -15.211 1.00 85.44 72 ARG A C 1
ATOM 528 O O . ARG A 1 72 ? 6.626 -1.461 -15.976 1.00 85.44 72 ARG A O 1
ATOM 535 N N . TYR A 1 73 ? 7.480 -1.355 -13.891 1.00 90.81 73 TYR A N 1
ATOM 536 C CA . TYR A 1 73 ? 6.223 -1.510 -13.181 1.00 90.81 73 TYR A CA 1
ATOM 537 C C . TYR A 1 73 ? 5.921 -0.224 -12.425 1.00 90.81 73 TYR A C 1
ATOM 539 O O . TYR A 1 73 ? 6.670 0.153 -11.527 1.00 90.81 73 TYR A O 1
ATOM 547 N N . ALA A 1 74 ? 4.829 0.442 -12.790 1.00 91.69 74 ALA A N 1
ATOM 548 C CA . ALA A 1 74 ? 4.218 1.479 -11.972 1.00 91.69 74 ALA A CA 1
ATOM 549 C C . ALA A 1 74 ? 3.247 0.808 -11.005 1.00 91.69 74 ALA A C 1
ATOM 551 O O . ALA A 1 74 ? 2.455 -0.051 -11.399 1.00 91.69 74 ALA A O 1
ATOM 552 N N . MET A 1 75 ? 3.295 1.199 -9.743 1.00 94.06 75 MET A N 1
ATOM 553 C CA . MET A 1 75 ? 2.445 0.646 -8.702 1.00 94.06 75 MET A CA 1
ATOM 554 C C . MET A 1 75 ? 1.752 1.777 -7.972 1.00 94.06 75 MET A C 1
ATOM 556 O O . MET A 1 75 ? 2.356 2.817 -7.716 1.00 94.06 75 MET A O 1
ATOM 560 N N . VAL A 1 76 ? 0.486 1.564 -7.640 1.00 95.56 76 VAL A N 1
ATOM 561 C CA . VAL A 1 76 ? -0.297 2.476 -6.812 1.00 95.56 76 VAL A CA 1
ATOM 562 C C . VAL A 1 76 ? -1.080 1.668 -5.793 1.00 95.56 76 VAL A C 1
ATOM 564 O O . VAL A 1 76 ? -1.694 0.658 -6.131 1.00 95.56 76 VAL A O 1
ATOM 567 N N . GLY A 1 77 ? -1.048 2.102 -4.544 1.00 94.62 77 GLY A N 1
ATOM 568 C CA . GLY A 1 77 ? -1.845 1.559 -3.455 1.00 94.62 77 GLY A CA 1
ATOM 569 C C . GLY A 1 77 ? -2.415 2.685 -2.604 1.00 94.62 77 GLY A C 1
ATOM 570 O O . GLY A 1 77 ? -2.168 3.865 -2.853 1.00 94.62 77 GLY A O 1
ATOM 571 N N . THR A 1 78 ? -3.188 2.318 -1.592 1.00 95.88 78 THR A N 1
ATOM 572 C CA . THR A 1 78 ? -3.719 3.250 -0.595 1.00 95.88 78 THR A CA 1
ATOM 573 C C . THR A 1 78 ? -3.104 2.912 0.752 1.00 95.88 78 THR A C 1
ATOM 575 O O . THR A 1 78 ? -3.373 1.842 1.295 1.00 95.88 78 THR A O 1
ATOM 578 N N . ALA A 1 79 ? -2.266 3.796 1.278 1.00 95.56 79 ALA A N 1
ATOM 579 C CA . ALA A 1 79 ? -1.767 3.700 2.640 1.00 95.56 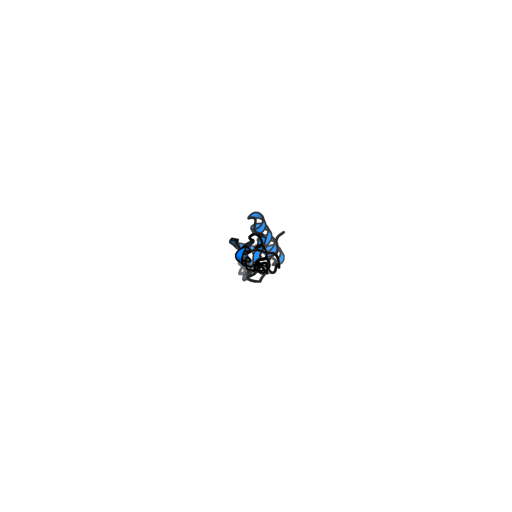79 ALA A CA 1
ATOM 580 C C . ALA A 1 79 ? -2.898 4.040 3.614 1.00 95.56 79 ALA A C 1
ATOM 582 O O . ALA A 1 79 ? -3.663 4.974 3.365 1.00 95.56 79 ALA A O 1
ATOM 583 N N . VAL A 1 80 ? -3.032 3.268 4.693 1.00 93.12 80 VAL A N 1
ATOM 584 C CA . VAL A 1 80 ? -4.128 3.424 5.657 1.00 93.12 80 VAL A CA 1
ATOM 585 C C . VAL A 1 80 ? -3.642 3.415 7.098 1.00 93.12 80 VAL A C 1
ATOM 587 O O . VAL A 1 80 ? -2.789 2.612 7.479 1.00 93.12 80 VAL A O 1
ATOM 590 N N . ILE A 1 81 ? -4.254 4.264 7.923 1.00 92.25 81 ILE A N 1
ATOM 591 C CA . ILE A 1 81 ? -4.161 4.207 9.383 1.00 92.25 81 ILE A CA 1
ATOM 592 C C . ILE A 1 81 ? -5.459 3.599 9.910 1.00 92.25 81 ILE A C 1
ATOM 594 O O . ILE A 1 81 ? -6.546 4.121 9.673 1.00 92.25 81 ILE A O 1
ATOM 598 N N . LEU A 1 82 ? -5.336 2.477 10.614 1.00 89.38 82 LEU A N 1
ATOM 599 C CA . LEU A 1 82 ? -6.427 1.811 11.306 1.00 89.38 82 LEU A CA 1
ATOM 600 C C . LEU A 1 82 ? -6.613 2.431 12.690 1.00 89.38 82 LEU A C 1
ATOM 602 O O . LEU A 1 82 ? -5.647 2.577 13.439 1.00 89.38 82 LEU A O 1
ATOM 606 N N . GLY A 1 83 ? -7.855 2.758 13.020 1.00 84.81 83 GLY A N 1
ATOM 607 C CA . GLY A 1 83 ? -8.229 3.231 14.341 1.00 84.81 83 GLY A CA 1
ATOM 608 C C . GLY A 1 83 ? -8.238 2.123 15.389 1.00 84.81 83 GLY A C 1
ATOM 609 O O . GLY A 1 83 ? -8.150 0.927 15.066 1.00 84.81 83 GLY A O 1
ATOM 610 N N . PRO A 1 84 ? -8.378 2.499 16.669 1.00 77.69 84 PRO A N 1
ATOM 611 C CA . PRO A 1 84 ? -8.502 1.542 17.746 1.00 77.69 84 PRO A CA 1
ATOM 612 C C . PRO A 1 84 ? -9.757 0.697 17.542 1.00 77.69 84 PRO A C 1
ATOM 614 O O . PRO A 1 84 ? -10.793 1.148 17.044 1.00 77.69 84 PRO A O 1
ATOM 617 N N . ARG A 1 85 ? -9.659 -0.568 17.945 1.00 71.38 85 ARG A N 1
ATOM 618 C CA . ARG A 1 85 ? -10.788 -1.491 17.918 1.00 71.38 85 ARG A CA 1
ATOM 619 C C . ARG A 1 85 ? -11.949 -0.877 18.705 1.00 71.38 85 ARG A C 1
ATOM 621 O O . ARG A 1 85 ? -11.763 -0.477 19.854 1.00 71.38 85 ARG A O 1
ATOM 628 N N . ALA A 1 86 ? -13.148 -0.854 18.121 1.00 65.25 86 ALA A N 1
ATOM 629 C CA . ALA A 1 86 ? -14.344 -0.582 18.908 1.00 65.25 86 ALA A CA 1
ATOM 630 C C . ALA A 1 86 ? -14.405 -1.626 20.039 1.00 65.25 86 ALA A C 1
ATOM 632 O O . ALA A 1 86 ? -14.253 -2.819 19.744 1.00 65.25 86 ALA A O 1
ATOM 633 N N . PRO A 1 87 ? -14.582 -1.224 21.313 1.00 62.28 87 PRO A N 1
ATOM 634 C CA . PRO A 1 87 ? -14.789 -2.198 22.373 1.00 62.28 87 PRO A CA 1
ATOM 635 C C . PRO A 1 87 ? -15.954 -3.086 21.944 1.00 62.28 87 PRO A C 1
ATOM 637 O O . PRO A 1 87 ? -16.955 -2.580 21.426 1.00 62.28 87 PRO A O 1
ATOM 640 N N . GLU A 1 88 ? -15.798 -4.406 22.079 1.00 62.62 88 GLU A N 1
ATOM 641 C CA . GLU A 1 88 ? -16.921 -5.312 21.860 1.00 62.62 88 GLU A CA 1
ATOM 642 C C . GLU A 1 88 ? -18.082 -4.755 22.682 1.00 62.62 88 GLU A C 1
ATOM 644 O O . GLU A 1 88 ? -17.934 -4.555 23.890 1.00 62.62 88 GLU A O 1
ATOM 649 N N . ARG A 1 89 ? -19.202 -4.404 22.029 1.00 60.16 89 ARG A N 1
ATOM 650 C CA . ARG A 1 89 ? -20.429 -4.111 22.767 1.00 60.16 89 ARG A CA 1
ATOM 651 C C . ARG A 1 89 ? -20.658 -5.354 23.612 1.00 60.16 89 ARG A C 1
ATOM 653 O O . ARG A 1 89 ? -20.948 -6.414 23.058 1.00 60.16 89 ARG A O 1
ATOM 660 N N . GLY A 1 90 ? -20.450 -5.228 24.922 1.00 65.19 90 GLY A N 1
ATOM 661 C CA . GLY A 1 90 ? -20.810 -6.270 25.866 1.00 65.19 90 GLY A CA 1
ATOM 662 C C . GLY A 1 90 ? -22.273 -6.658 25.648 1.00 65.19 90 GLY A C 1
ATOM 663 O O . GLY A 1 90 ? -23.014 -5.911 24.990 1.00 65.19 90 GLY A O 1
ATOM 664 N N . PRO A 1 91 ? -22.706 -7.820 26.161 1.00 73.94 91 PRO A N 1
ATOM 665 C CA . PRO A 1 91 ? -24.118 -8.170 26.119 1.00 73.94 91 PRO A CA 1
ATOM 666 C C . PRO A 1 91 ? -24.947 -6.962 26.583 1.00 73.94 91 PRO A C 1
ATOM 668 O O . PRO A 1 91 ? -24.499 -6.253 27.494 1.00 73.94 91 PRO A O 1
ATOM 671 N N . PRO A 1 92 ? -26.089 -6.671 25.926 1.00 74.81 92 PRO A N 1
ATOM 672 C CA . PRO A 1 92 ? -26.947 -5.572 26.345 1.00 74.81 92 PRO A CA 1
ATOM 673 C C . PRO A 1 92 ? -27.152 -5.693 27.850 1.00 74.81 92 PRO A C 1
ATOM 675 O O . PRO A 1 92 ? -27.420 -6.795 28.338 1.00 74.81 92 PRO A O 1
ATOM 678 N N . LEU A 1 93 ? -26.938 -4.589 28.574 1.00 76.12 93 LEU A N 1
ATOM 679 C CA . LEU A 1 93 ? -27.172 -4.578 30.010 1.00 76.12 93 LEU A CA 1
ATOM 680 C C . LEU A 1 93 ? -28.582 -5.133 30.239 1.00 76.12 93 LEU A C 1
ATOM 682 O O . LEU A 1 93 ? -29.493 -4.770 29.480 1.00 76.12 93 LEU A O 1
ATOM 686 N N . PRO A 1 94 ? -28.763 -6.048 31.209 1.00 77.50 94 PRO A N 1
ATOM 687 C CA . PRO A 1 94 ? -30.103 -6.466 31.572 1.00 77.50 94 PRO A CA 1
ATOM 688 C C . PRO A 1 94 ? -30.925 -5.201 31.852 1.00 77.50 94 PRO A C 1
ATOM 690 O O . PRO A 1 94 ? -30.358 -4.220 32.348 1.00 77.50 94 PRO A O 1
ATOM 693 N N . PRO A 1 95 ? -32.215 -5.180 31.475 1.00 80.31 95 PRO A N 1
ATOM 694 C CA . PRO A 1 95 ? -33.073 -4.046 31.790 1.00 80.31 95 PRO A CA 1
ATOM 695 C C . PRO A 1 95 ? -32.909 -3.728 33.277 1.00 80.31 95 PRO A C 1
ATOM 697 O O . PRO A 1 95 ? -32.956 -4.651 34.090 1.00 80.31 95 PRO A O 1
ATOM 700 N N . GLU A 1 96 ? -32.637 -2.461 33.612 1.00 74.88 96 GLU A N 1
ATOM 701 C CA . GLU A 1 96 ? -32.581 -2.030 35.008 1.00 74.88 96 GLU A CA 1
ATOM 702 C C . GLU A 1 96 ? -33.905 -2.440 35.649 1.00 74.88 96 GLU A C 1
ATOM 704 O O . GLU A 1 96 ? -34.968 -1.943 35.264 1.00 74.88 96 GLU A O 1
ATOM 709 N N . GLU A 1 97 ? -33.854 -3.416 36.560 1.00 68.00 97 GLU A N 1
ATOM 710 C CA . GLU A 1 97 ? -35.016 -3.742 37.370 1.00 68.00 97 GLU A CA 1
ATOM 711 C C . GLU A 1 97 ? -35.417 -2.450 38.089 1.00 68.00 97 GLU A C 1
ATOM 713 O O . GLU A 1 97 ? -34.549 -1.785 38.672 1.00 68.00 97 GLU A O 1
ATOM 718 N N . PRO A 1 98 ? -36.694 -2.034 38.006 1.00 74.00 98 PRO A N 1
ATOM 719 C CA . PRO A 1 98 ? -37.143 -0.865 38.738 1.00 74.00 98 PRO A CA 1
ATOM 720 C C . PRO A 1 98 ? -36.789 -1.057 40.218 1.00 74.00 98 PRO A C 1
ATOM 722 O O . PRO A 1 98 ? -36.871 -2.183 40.720 1.00 74.00 98 PRO A O 1
ATOM 725 N N . PRO A 1 99 ? -36.356 0.008 40.916 1.00 72.50 99 PRO A N 1
ATOM 726 C CA . PRO A 1 99 ? -35.975 -0.102 42.314 1.00 72.50 99 PRO A CA 1
ATOM 727 C C . PRO A 1 99 ? -37.127 -0.740 43.085 1.00 72.50 99 PRO A C 1
ATOM 729 O O . PRO A 1 99 ? -38.261 -0.276 42.986 1.00 72.50 99 PRO A O 1
ATOM 732 N N . TRP A 1 100 ? -36.818 -1.811 43.820 1.00 67.06 100 TRP A N 1
ATOM 733 C CA . TRP A 1 100 ? -37.759 -2.497 44.698 1.00 67.06 100 TRP A CA 1
ATOM 734 C C . TRP A 1 100 ? -38.536 -1.463 45.520 1.00 67.06 100 TRP A C 1
ATOM 736 O O . TRP A 1 100 ? -37.942 -0.677 46.266 1.00 67.06 100 TRP A O 1
ATOM 746 N N . THR A 1 101 ? -39.856 -1.419 45.338 1.00 65.94 101 THR A N 1
ATOM 747 C CA . THR A 1 101 ? -40.736 -0.560 46.125 1.00 65.94 101 THR A CA 1
ATOM 748 C C . THR A 1 101 ? -41.221 -1.339 47.347 1.00 65.94 101 THR A C 1
ATOM 750 O O . THR A 1 101 ? -41.748 -2.437 47.179 1.00 65.94 101 THR A O 1
ATOM 753 N N . PRO A 1 102 ? -41.130 -0.778 48.568 1.00 58.31 102 PRO A N 1
ATOM 754 C CA . PRO A 1 102 ? -41.625 -1.410 49.798 1.00 58.31 102 PRO A CA 1
ATOM 755 C C . PRO A 1 102 ? -43.122 -1.778 49.804 1.00 58.31 102 PRO A C 1
ATOM 757 O O . PRO A 1 102 ? -43.604 -2.349 50.776 1.00 58.31 102 PRO A O 1
ATOM 760 N N . GLU A 1 103 ? -43.873 -1.425 48.759 1.00 58.34 103 GLU A N 1
ATOM 761 C CA . GLU A 1 103 ? -45.308 -1.691 48.614 1.00 58.34 103 GLU A CA 1
ATOM 762 C C . GLU A 1 103 ? -45.620 -3.124 48.137 1.00 58.34 103 GLU A C 1
ATOM 764 O O . GLU A 1 103 ? -46.770 -3.551 48.226 1.00 58.34 103 GLU A O 1
ATOM 769 N N . ASP A 1 104 ? -44.613 -3.888 47.690 1.00 57.91 104 ASP A N 1
ATOM 770 C CA . ASP A 1 104 ? -44.782 -5.285 47.251 1.00 57.91 104 ASP A CA 1
ATOM 771 C C . ASP A 1 104 ? -44.850 -6.289 48.418 1.00 57.91 104 ASP A C 1
ATOM 7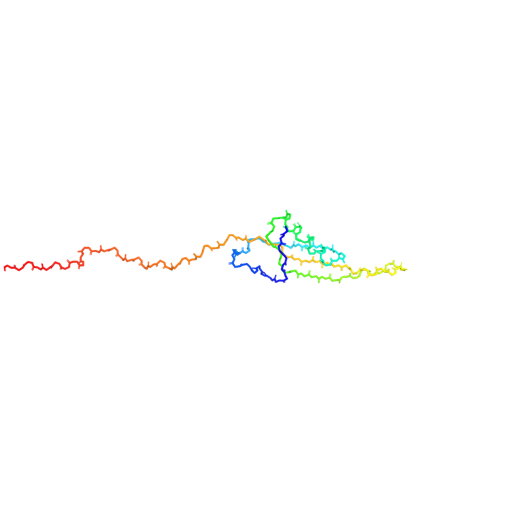73 O O . ASP A 1 104 ? -45.288 -7.431 48.247 1.00 57.91 104 ASP A O 1
ATOM 777 N N . GLU A 1 105 ? -44.478 -5.877 49.634 1.00 54.53 105 GLU A N 1
ATOM 778 C CA . GLU A 1 105 ? -44.700 -6.672 50.841 1.00 54.53 105 GLU A CA 1
ATOM 779 C C . GLU A 1 105 ? -46.111 -6.419 51.372 1.00 54.53 105 GLU A C 1
ATOM 781 O O . GLU A 1 105 ? -46.348 -5.641 52.300 1.00 54.53 105 GLU A O 1
ATOM 786 N N . GLY A 1 106 ? -47.069 -7.130 50.777 1.00 53.25 106 GLY A N 1
ATOM 787 C CA . GLY A 1 106 ? -48.364 -7.388 51.389 1.00 53.25 106 GLY A CA 1
ATOM 788 C C . GLY A 1 106 ? -48.171 -8.007 52.773 1.00 53.25 106 GLY A C 1
ATOM 789 O O . GLY A 1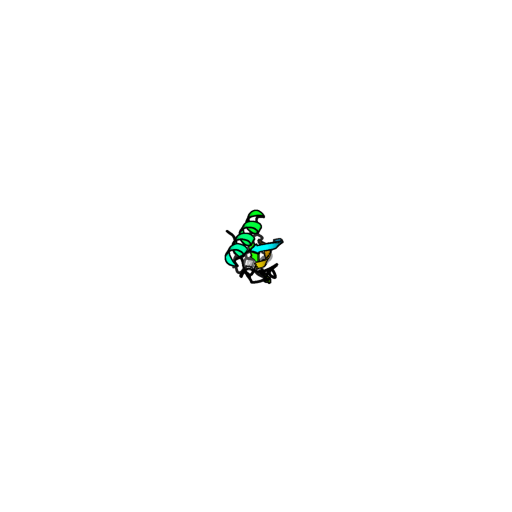 106 ? -48.077 -9.225 52.918 1.00 53.25 106 GLY A O 1
ATOM 790 N N . TYR A 1 107 ? -48.113 -7.150 53.790 1.00 54.34 107 TYR A N 1
ATOM 791 C CA . TYR A 1 107 ? -48.268 -7.500 55.194 1.00 54.34 107 TYR A CA 1
ATOM 792 C C . TYR A 1 107 ? -49.478 -8.438 55.336 1.00 54.34 107 TYR A C 1
ATOM 794 O O . TYR A 1 107 ? -50.588 -8.039 54.963 1.00 54.34 107 TYR A O 1
ATOM 802 N N . PRO A 1 108 ? -49.342 -9.654 55.898 1.00 59.22 108 PRO A N 1
ATOM 803 C CA . PRO A 1 108 ? -50.523 -10.355 56.367 1.00 59.22 108 PRO A CA 1
ATOM 804 C C . PRO A 1 108 ? -51.128 -9.512 57.502 1.00 59.22 108 PRO A C 1
ATOM 806 O O . PRO A 1 108 ? -50.397 -9.115 58.419 1.00 59.22 108 PRO A O 1
ATOM 809 N N . PRO A 1 109 ? -52.433 -9.189 57.470 1.00 58.88 109 PRO A N 1
ATOM 810 C CA . PRO A 1 109 ? -53.040 -8.481 58.579 1.00 58.88 109 PRO A CA 1
ATOM 811 C C . PRO A 1 109 ? -52.988 -9.400 59.798 1.00 58.88 109 PRO A C 1
ATOM 813 O O . PRO A 1 109 ? -53.448 -10.542 59.757 1.00 58.88 109 PRO A O 1
ATOM 816 N N . TYR A 1 110 ? -52.405 -8.891 60.881 1.00 56.88 110 TYR A N 1
ATOM 817 C CA . TYR A 1 110 ? -52.545 -9.457 62.214 1.00 56.88 110 TYR A CA 1
ATOM 818 C C . TYR A 1 110 ? -54.037 -9.708 62.485 1.00 56.88 110 TYR A C 1
ATOM 820 O O . TYR A 1 110 ? -54.828 -8.766 62.543 1.00 56.88 110 TYR A O 1
ATOM 828 N N . GLY A 1 111 ? -54.421 -10.980 62.593 1.00 55.69 111 GLY A N 1
ATOM 829 C CA . GLY A 1 111 ? -55.742 -11.387 63.065 1.00 55.69 111 GLY A CA 1
ATOM 830 C C . GLY A 1 111 ? -55.777 -11.405 64.602 1.00 55.69 111 GLY A C 1
ATOM 831 O O . GLY A 1 111 ? -54.753 -11.747 65.196 1.00 55.69 111 GLY A O 1
ATOM 832 N N . PRO A 1 112 ? -56.901 -11.008 65.229 1.00 57.06 112 PRO A N 1
ATOM 833 C CA . PRO A 1 112 ? -57.073 -10.974 66.685 1.00 57.06 112 PRO A CA 1
ATOM 834 C C . PRO A 1 112 ? -57.094 -12.361 67.341 1.00 57.06 112 PRO A C 1
ATOM 836 O O . PRO A 1 112 ? -57.505 -13.337 66.670 1.00 57.06 112 PRO A O 1
#

pLDDT: mean 78.38, std 15.46, range [47.97, 96.38]

Organism: NCBI:txid2508997

Radius of gyration: 30.18 Å; chains: 1; bounding box: 78×20×98 Å

Sequence (112 aa):
MIPVYTTDSVPVRAAGPIEQAWPVWGEAKEIGEGVDLLAQIAEGDGAHAVIGLRIATFSAHETRGILGTNPRYAMVGTAVILGPRAPERGPPLPPEEPPWTPEDEGYPPYGP